Protein AF-A0A352VHE9-F1 (afdb_monomer)

Solvent-accessible surface area (backbone atoms only — not comparable to full-atom values): 4763 Å² total; per-residue (Å²): 138,93,78,83,60,96,61,83,36,74,68,56,47,52,51,52,51,56,38,47,76,70,70,49,80,64,47,65,58,42,78,91,44,88,88,48,35,45,37,34,29,79,93,74,76,45,73,40,74,86,79,68,57,83,83,70,56,69,62,46,80,68,46,50,62,44,52,73,72,70,57,78,134

Radius of gyration: 15.09 Å; Cα contacts (8 Å, |Δi|>4): 55; chains: 1; bounding box: 34×27×37 Å

Sequence (73 aa):
MRGNRSKHTKPEILLRKALWARGLRCRLHAKDLPGKPDIVFRRAWVVVFCDGDFWHGRDWEQRRAKLADGANP

Secondary structure (DSSP, 8-state):
-----SSS-HHHHHHHHHHHHTT---EES-TTSTT--SEEEGGGTEEE----TTTTTTTHHHHHHHHHTT---

Structure (mmCIF, N/CA/C/O backbone):
data_AF-A0A352VHE9-F1
#
_entry.id   AF-A0A352VHE9-F1
#
loop_
_atom_site.group_PDB
_atom_site.id
_atom_site.type_symbol
_atom_site.label_atom_id
_atom_site.label_alt_id
_atom_site.label_comp_id
_atom_site.label_asym_id
_atom_site.label_entity_id
_atom_site.label_seq_id
_atom_site.pdbx_PDB_ins_code
_atom_site.Cartn_x
_atom_site.Cartn_y
_atom_site.Cartn_z
_atom_site.occupancy
_atom_site.B_iso_or_equiv
_atom_site.auth_seq_id
_atom_site.auth_comp_id
_atom_site.auth_asym_id
_atom_site.auth_atom_id
_atom_site.pdbx_PDB_model_num
ATOM 1 N N . MET A 1 1 ? 21.485 -7.224 -7.348 1.00 45.41 1 MET A N 1
ATOM 2 C CA . MET A 1 1 ? 20.254 -6.398 -7.294 1.00 45.41 1 MET A CA 1
ATOM 3 C C . MET A 1 1 ? 20.282 -5.515 -6.045 1.00 45.41 1 MET A C 1
ATOM 5 O O . MET A 1 1 ? 20.007 -6.013 -4.966 1.00 45.41 1 MET A O 1
ATOM 9 N N . ARG A 1 2 ? 20.678 -4.236 -6.148 1.00 44.03 2 ARG A N 1
ATOM 10 C CA . ARG A 1 2 ? 20.880 -3.334 -4.984 1.00 44.03 2 ARG A CA 1
ATOM 11 C C . ARG A 1 2 ? 19.819 -2.222 -4.827 1.00 44.03 2 ARG A C 1
ATOM 13 O O . ARG A 1 2 ? 19.941 -1.412 -3.919 1.00 44.03 2 ARG A O 1
ATOM 20 N N . GLY A 1 3 ? 18.783 -2.184 -5.674 1.00 53.41 3 GLY A N 1
ATOM 21 C CA . GLY A 1 3 ? 17.801 -1.082 -5.714 1.00 53.41 3 GLY A CA 1
ATOM 22 C C . GLY A 1 3 ? 16.348 -1.438 -5.376 1.00 53.41 3 GLY A C 1
ATOM 23 O O . GLY A 1 3 ? 15.528 -0.535 -5.236 1.00 53.41 3 GLY A O 1
ATOM 24 N N . ASN A 1 4 ? 16.006 -2.722 -5.233 1.00 56.41 4 ASN A N 1
ATOM 25 C CA . ASN A 1 4 ? 14.615 -3.133 -5.043 1.00 56.41 4 ASN A CA 1
ATOM 26 C C . ASN A 1 4 ? 14.264 -3.142 -3.548 1.00 56.41 4 ASN A C 1
ATOM 28 O O . ASN A 1 4 ? 14.531 -4.113 -2.841 1.00 56.41 4 ASN A O 1
ATOM 32 N N . ARG A 1 5 ? 13.728 -2.026 -3.040 1.00 59.38 5 ARG A N 1
ATOM 33 C CA . ARG A 1 5 ? 13.235 -1.957 -1.658 1.00 59.38 5 ARG A CA 1
ATOM 34 C C . ARG A 1 5 ? 11.934 -2.744 -1.571 1.00 59.38 5 ARG A C 1
ATOM 36 O O . ARG A 1 5 ? 10.988 -2.430 -2.277 1.00 59.38 5 ARG A O 1
ATOM 43 N N . SER A 1 6 ? 11.861 -3.717 -0.668 1.00 65.44 6 SER A N 1
ATOM 44 C CA . SER A 1 6 ? 10.639 -4.503 -0.436 1.00 65.44 6 SER A CA 1
ATOM 45 C C . SER A 1 6 ? 9.518 -3.720 0.259 1.00 65.44 6 SER A C 1
ATOM 47 O O . SER A 1 6 ? 8.447 -4.268 0.467 1.00 65.44 6 SER A O 1
ATOM 49 N N . LYS A 1 7 ? 9.785 -2.484 0.703 1.00 69.12 7 LYS A N 1
ATOM 50 C CA . LYS A 1 7 ? 8.859 -1.617 1.444 1.00 69.12 7 LYS A CA 1
ATOM 51 C C . LYS A 1 7 ? 9.124 -0.159 1.109 1.00 69.12 7 LYS A C 1
ATOM 53 O O . LYS A 1 7 ? 10.261 0.206 0.796 1.00 69.12 7 LYS A O 1
ATOM 58 N N . HIS A 1 8 ? 8.098 0.670 1.240 1.00 74.00 8 HIS A N 1
ATOM 59 C CA . HIS A 1 8 ? 8.125 2.095 0.923 1.00 74.00 8 HIS A CA 1
ATOM 60 C C . HIS A 1 8 ? 8.609 2.354 -0.501 1.00 74.00 8 HIS A C 1
ATOM 62 O O . HIS A 1 8 ? 9.437 3.234 -0.760 1.00 74.00 8 HIS A O 1
ATOM 68 N N . THR A 1 9 ? 8.099 1.553 -1.430 1.00 80.00 9 THR A N 1
ATOM 69 C CA . THR A 1 9 ? 8.321 1.773 -2.854 1.00 80.00 9 THR A CA 1
ATOM 70 C C . THR A 1 9 ? 7.671 3.097 -3.275 1.00 80.00 9 THR A C 1
ATOM 72 O O . THR A 1 9 ? 6.766 3.612 -2.609 1.00 80.00 9 THR A O 1
ATOM 75 N N . LYS A 1 10 ? 8.132 3.682 -4.388 1.00 80.62 10 LYS A N 1
ATOM 76 C CA . LYS A 1 10 ? 7.511 4.886 -4.971 1.00 80.62 10 LYS A CA 1
ATOM 77 C C . LYS A 1 10 ? 5.970 4.764 -5.073 1.00 80.62 10 LYS A C 1
ATOM 79 O O . LYS A 1 10 ? 5.306 5.686 -4.592 1.00 80.62 10 LYS A O 1
ATOM 84 N N . PRO A 1 11 ? 5.384 3.670 -5.615 1.00 81.31 11 PRO A N 1
ATOM 85 C CA . PRO A 1 11 ? 3.928 3.528 -5.688 1.00 81.31 11 PRO A CA 1
ATOM 86 C C . PRO A 1 11 ? 3.259 3.444 -4.311 1.00 81.31 11 PRO A C 1
ATOM 88 O O . PRO A 1 11 ? 2.249 4.108 -4.095 1.00 81.31 11 PRO A O 1
ATOM 91 N N . GLU A 1 12 ? 3.845 2.732 -3.346 1.00 83.81 12 GLU A N 1
ATOM 92 C CA . GLU A 1 12 ? 3.300 2.629 -1.985 1.00 83.81 12 GLU A CA 1
ATOM 93 C C . GLU A 1 12 ? 3.265 4.000 -1.280 1.00 83.81 12 GLU A C 1
ATOM 95 O O . GLU A 1 12 ? 2.289 4.357 -0.617 1.00 83.81 12 GLU A O 1
ATOM 100 N N . ILE A 1 13 ? 4.310 4.818 -1.464 1.00 86.31 13 ILE A N 1
ATOM 101 C CA . ILE A 1 13 ? 4.375 6.184 -0.923 1.00 86.31 13 ILE A CA 1
ATOM 102 C C . ILE A 1 13 ? 3.318 7.083 -1.573 1.00 86.31 13 ILE A C 1
ATOM 104 O O . ILE A 1 13 ? 2.648 7.838 -0.864 1.00 86.31 13 ILE A O 1
ATOM 108 N N . LEU A 1 14 ? 3.173 7.027 -2.900 1.00 87.81 14 LEU A N 1
ATOM 109 C CA . LEU A 1 14 ? 2.174 7.810 -3.632 1.00 87.81 14 LEU A CA 1
ATOM 110 C C . LEU A 1 14 ? 0.755 7.444 -3.192 1.00 87.81 14 LEU A C 1
ATOM 112 O O . LEU A 1 14 ? -0.029 8.331 -2.853 1.00 87.81 14 LEU A O 1
ATOM 116 N N . LEU A 1 15 ? 0.460 6.145 -3.109 1.00 87.69 15 LEU A N 1
ATOM 117 C CA . LEU A 1 15 ? -0.830 5.638 -2.660 1.00 87.69 15 LEU A CA 1
ATOM 118 C C . LEU A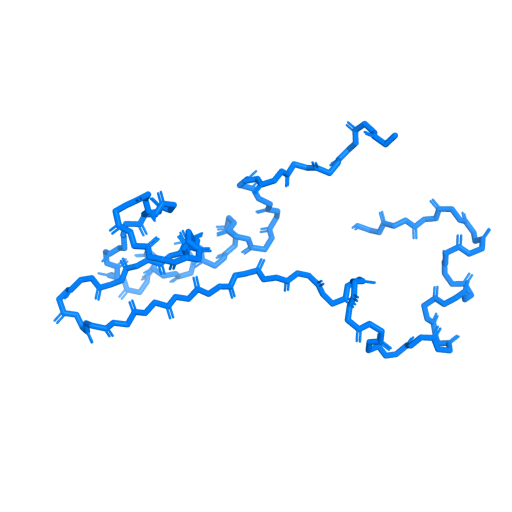 1 15 ? -1.124 6.083 -1.224 1.00 87.69 15 LEU A C 1
ATOM 120 O O . LEU A 1 15 ? -2.194 6.624 -0.949 1.00 87.69 15 LEU A O 1
ATOM 124 N N . ARG A 1 16 ? -0.149 5.968 -0.315 1.00 88.06 16 ARG A N 1
ATOM 125 C CA . ARG A 1 16 ? -0.286 6.441 1.070 1.00 88.06 16 ARG A CA 1
ATOM 126 C C . ARG A 1 16 ? -0.603 7.933 1.147 1.00 88.06 16 ARG A C 1
ATOM 128 O O . ARG A 1 16 ? -1.477 8.324 1.919 1.00 88.06 16 ARG A O 1
ATOM 135 N N . LYS A 1 17 ? 0.089 8.769 0.366 1.00 89.81 17 LYS A N 1
ATOM 136 C CA . LYS A 1 17 ? -0.171 10.218 0.325 1.00 89.81 17 LYS A CA 1
ATOM 137 C C . LYS A 1 17 ? -1.584 10.514 -0.176 1.00 89.81 17 LYS A C 1
ATOM 139 O O . LYS A 1 17 ? -2.283 11.306 0.450 1.00 89.81 17 LYS A O 1
ATOM 144 N N . ALA A 1 18 ? -2.018 9.852 -1.248 1.00 90.19 18 ALA A N 1
ATOM 145 C CA . ALA A 1 18 ? -3.360 10.023 -1.801 1.00 90.19 18 ALA A CA 1
ATOM 146 C C . ALA A 1 18 ? -4.454 9.607 -0.804 1.00 90.19 18 ALA A C 1
ATOM 148 O O . ALA A 1 18 ? -5.441 10.319 -0.627 1.00 90.19 18 ALA A O 1
ATOM 149 N N . LEU A 1 19 ? -4.260 8.488 -0.103 1.00 90.56 19 LEU A N 1
ATOM 150 C CA . LEU A 1 19 ? -5.180 8.017 0.934 1.00 90.56 19 LEU A CA 1
ATOM 151 C C . LEU A 1 19 ? -5.260 8.998 2.108 1.00 90.56 19 LEU A C 1
ATOM 153 O O . LEU A 1 19 ? -6.355 9.338 2.555 1.00 90.56 19 LEU A O 1
ATOM 157 N N . TRP A 1 20 ? -4.114 9.506 2.564 1.00 90.38 20 TRP A N 1
ATOM 158 C CA . TRP A 1 20 ? -4.062 10.480 3.652 1.00 90.38 20 TRP A CA 1
ATOM 159 C C . TRP A 1 20 ? -4.738 11.802 3.283 1.00 90.38 20 TRP A C 1
ATOM 161 O O . TRP A 1 20 ? -5.491 12.344 4.088 1.00 90.38 20 TRP A O 1
ATOM 171 N N . ALA A 1 21 ? -4.526 12.292 2.058 1.00 93.38 21 ALA A N 1
ATOM 172 C CA . ALA A 1 21 ? -5.185 13.493 1.544 1.00 93.38 21 ALA A CA 1
ATOM 173 C C . ALA A 1 21 ? -6.717 13.350 1.498 1.00 93.38 21 ALA A C 1
ATOM 175 O O . ALA A 1 21 ? -7.436 14.331 1.648 1.00 93.38 21 ALA A O 1
ATOM 176 N N . ARG A 1 22 ? -7.222 12.118 1.352 1.00 92.44 22 ARG A N 1
ATOM 177 C CA . ARG A 1 22 ? -8.657 11.785 1.389 1.00 92.44 22 ARG A CA 1
ATOM 178 C C . ARG A 1 22 ? -9.177 11.504 2.807 1.00 92.44 22 ARG A C 1
ATOM 180 O O . ARG A 1 22 ? -10.298 11.033 2.959 1.00 92.44 22 ARG A O 1
ATOM 187 N N . GLY A 1 23 ? -8.369 11.732 3.846 1.00 91.62 23 GLY A N 1
ATOM 188 C CA . GLY A 1 23 ? -8.739 11.484 5.245 1.00 91.62 23 GLY A CA 1
ATOM 189 C C . GLY A 1 23 ? -8.779 10.004 5.642 1.00 91.62 23 GLY A C 1
ATOM 190 O O . GLY A 1 23 ? -9.196 9.670 6.752 1.00 91.62 23 GLY A O 1
ATOM 191 N N . LEU A 1 24 ? -8.329 9.097 4.769 1.00 89.44 24 LEU A N 1
ATOM 192 C CA . LEU A 1 24 ? -8.357 7.663 5.025 1.00 89.44 24 LEU A CA 1
ATOM 193 C C . LEU A 1 24 ? -7.150 7.255 5.874 1.00 89.44 24 LEU A C 1
ATOM 195 O O . LEU A 1 24 ? -5.995 7.306 5.445 1.00 89.44 24 LEU A O 1
ATOM 199 N N . ARG A 1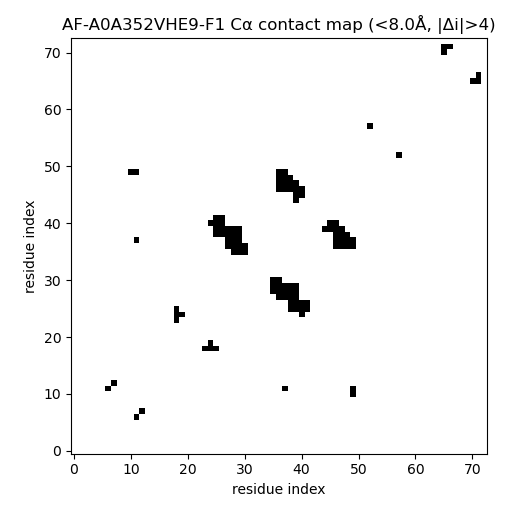 25 ? -7.423 6.815 7.105 1.00 89.19 25 ARG A N 1
ATOM 200 C CA . ARG A 1 25 ? -6.406 6.290 8.020 1.00 89.19 25 ARG A CA 1
ATOM 201 C C . ARG A 1 25 ? -6.195 4.806 7.749 1.00 89.19 25 ARG A C 1
ATOM 203 O O . ARG A 1 25 ? -7.094 3.996 7.959 1.00 89.19 25 ARG A O 1
ATOM 210 N N . CYS A 1 26 ? -4.996 4.462 7.296 1.00 89.38 26 CYS A N 1
ATOM 211 C CA . CYS A 1 26 ? -4.581 3.091 7.034 1.00 89.38 26 CYS A CA 1
ATOM 212 C C . CYS A 1 26 ? -3.445 2.668 7.970 1.00 89.38 26 CYS A C 1
ATOM 214 O O . CYS A 1 26 ? -2.674 3.498 8.455 1.00 89.38 26 CYS A O 1
ATOM 216 N N . ARG A 1 27 ? -3.338 1.360 8.212 1.00 87.75 27 ARG A N 1
ATOM 217 C CA . ARG A 1 27 ? -2.124 0.742 8.753 1.00 87.75 27 ARG A CA 1
ATOM 218 C C . ARG A 1 27 ? -1.283 0.208 7.604 1.00 87.75 27 ARG A C 1
ATOM 220 O O . ARG A 1 27 ? -1.834 -0.247 6.607 1.00 87.75 27 ARG A O 1
ATOM 227 N N . LEU A 1 28 ? 0.032 0.254 7.771 1.00 87.06 28 LEU A N 1
ATOM 228 C CA . LEU A 1 28 ? 0.981 -0.254 6.787 1.00 87.06 28 LEU A CA 1
ATOM 229 C C . LEU A 1 28 ? 1.570 -1.587 7.242 1.00 87.06 28 LEU A C 1
ATOM 231 O O . LEU A 1 28 ? 1.757 -1.791 8.444 1.00 87.06 28 LEU A O 1
ATOM 235 N N . HIS A 1 29 ? 1.900 -2.445 6.277 1.00 79.56 29 HIS A N 1
ATOM 236 C CA . HIS A 1 29 ? 2.645 -3.695 6.457 1.00 79.56 29 HIS A 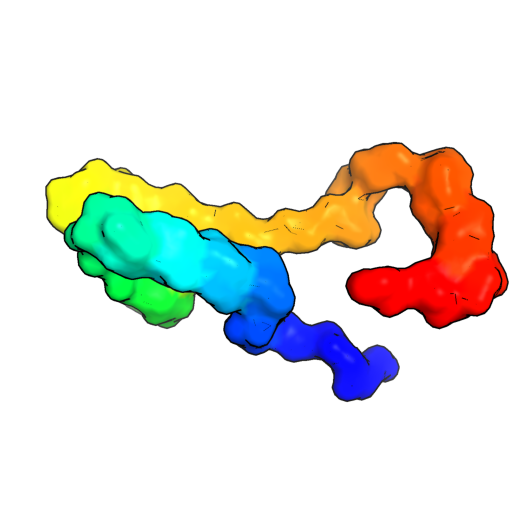CA 1
ATOM 237 C C . HIS A 1 29 ? 2.144 -4.535 7.640 1.00 79.56 29 HIS A C 1
ATOM 239 O O . HIS A 1 29 ? 2.899 -4.842 8.573 1.00 79.56 29 HIS A O 1
ATOM 245 N N . ALA A 1 30 ? 0.857 -4.884 7.625 1.00 82.62 30 ALA A N 1
ATOM 246 C CA . ALA A 1 30 ? 0.266 -5.663 8.704 1.00 82.62 30 ALA A CA 1
ATOM 247 C C . ALA A 1 30 ? 0.872 -7.072 8.724 1.00 82.62 30 ALA A C 1
ATOM 249 O O . ALA A 1 30 ? 0.610 -7.896 7.851 1.00 82.62 30 ALA A O 1
ATOM 250 N N . LYS A 1 31 ? 1.705 -7.341 9.735 1.00 80.69 31 LYS A N 1
ATOM 251 C CA . LYS A 1 31 ? 2.327 -8.656 9.944 1.00 80.69 31 LYS A CA 1
ATOM 252 C C . LYS A 1 31 ? 1.382 -9.665 10.600 1.00 80.69 31 LYS A C 1
ATOM 254 O O . LYS A 1 31 ? 1.706 -10.844 10.598 1.00 80.69 31 LYS A O 1
ATOM 259 N N . ASP A 1 32 ? 0.262 -9.205 11.169 1.00 86.69 32 ASP A N 1
ATOM 260 C CA . ASP A 1 32 ? -0.744 -10.078 11.794 1.00 86.69 32 ASP A CA 1
ATOM 261 C C . ASP A 1 32 ? -1.685 -10.735 10.779 1.00 86.69 32 ASP A C 1
ATOM 263 O O . ASP A 1 32 ? -2.505 -11.560 11.163 1.00 86.69 32 ASP A O 1
ATOM 267 N N . LEU A 1 33 ? -1.566 -10.388 9.492 1.00 82.88 33 LEU A N 1
ATOM 268 C CA . LEU A 1 33 ? -2.428 -10.898 8.433 1.00 82.88 33 LEU A CA 1
ATOM 269 C C . LEU A 1 33 ? -1.657 -11.791 7.447 1.00 82.88 33 LEU A C 1
ATOM 271 O O . LEU A 1 33 ? -0.496 -11.501 7.122 1.00 82.88 33 LEU A O 1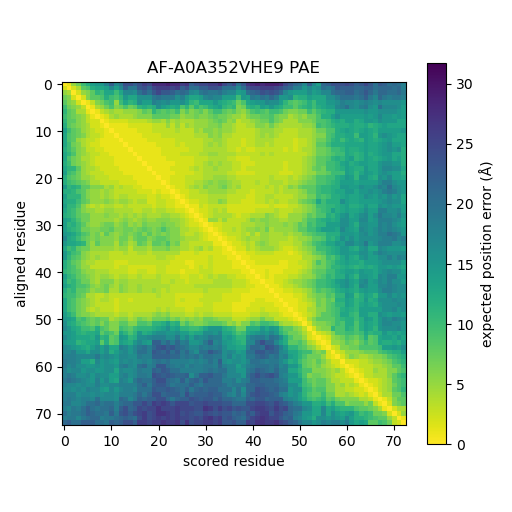
ATOM 275 N N . PRO A 1 34 ? -2.302 -12.859 6.936 1.00 80.81 34 PRO A N 1
ATOM 276 C CA . PRO A 1 34 ? -1.713 -13.712 5.912 1.00 80.81 34 PRO A CA 1
ATOM 277 C C . PRO A 1 34 ? -1.393 -12.889 4.656 1.00 80.81 34 PRO A C 1
ATOM 279 O O . PRO A 1 34 ? -2.110 -11.955 4.304 1.00 80.81 34 PRO A O 1
ATOM 282 N N . GLY A 1 35 ? -0.278 -13.204 3.997 1.00 79.12 35 GLY A N 1
ATOM 283 C CA . GLY A 1 35 ? 0.167 -12.497 2.790 1.00 79.12 35 GLY A CA 1
ATOM 284 C C . GLY A 1 35 ? 0.876 -11.158 3.027 1.00 79.12 35 GLY A C 1
ATOM 285 O O . GLY A 1 35 ? 1.444 -10.628 2.083 1.00 79.12 35 GLY A O 1
ATOM 286 N N . LYS A 1 36 ? 0.931 -10.636 4.264 1.00 83.00 36 LYS A N 1
ATOM 287 C CA . LYS A 1 36 ? 1.612 -9.366 4.612 1.00 83.00 36 LYS A CA 1
ATOM 288 C C . LYS A 1 36 ? 1.177 -8.185 3.717 1.00 83.00 36 LYS A C 1
ATOM 290 O O . LYS A 1 36 ? 2.025 -7.598 3.047 1.00 83.00 36 LYS A O 1
ATOM 295 N N . PRO A 1 37 ? -0.116 -7.816 3.723 1.00 87.06 37 PRO A N 1
ATOM 296 C CA . PRO A 1 37 ? -0.626 -6.712 2.912 1.00 87.06 37 PRO A CA 1
ATOM 297 C C . PRO A 1 37 ? 0.084 -5.386 3.211 1.00 87.06 37 PRO A C 1
ATOM 299 O O . PRO A 1 37 ? 0.404 -5.074 4.367 1.00 87.06 37 PRO A O 1
ATOM 302 N N . ASP A 1 38 ? 0.282 -4.580 2.166 1.00 86.44 38 ASP A N 1
ATOM 303 C CA . ASP A 1 38 ? 0.978 -3.295 2.254 1.00 86.44 38 ASP A CA 1
ATOM 304 C C . ASP A 1 38 ? 0.147 -2.240 2.969 1.00 86.44 38 ASP A C 1
ATOM 306 O O . ASP A 1 38 ? 0.674 -1.505 3.804 1.00 86.44 38 ASP A O 1
ATOM 310 N N . ILE A 1 39 ? -1.155 -2.186 2.676 1.00 89.81 39 ILE A N 1
ATOM 311 C CA . ILE A 1 39 ? -2.084 -1.213 3.252 1.00 89.81 39 ILE A CA 1
ATOM 312 C C . ILE A 1 39 ? -3.322 -1.937 3.774 1.00 89.81 39 ILE A C 1
ATOM 314 O O . ILE A 1 39 ? -3.925 -2.761 3.091 1.00 89.81 39 ILE A O 1
ATOM 318 N N . VAL A 1 40 ? -3.724 -1.601 4.999 1.00 91.50 40 VAL A N 1
ATOM 319 C CA . VAL A 1 40 ? -4.852 -2.230 5.688 1.00 91.50 40 VAL A CA 1
ATOM 320 C C . VAL A 1 40 ? -5.792 -1.188 6.275 1.00 91.50 40 VAL A C 1
ATOM 322 O O . VAL A 1 40 ? -5.389 -0.317 7.053 1.00 91.50 40 VAL A O 1
ATOM 325 N N . PHE A 1 41 ? -7.077 -1.346 5.973 1.00 91.44 41 PHE A N 1
ATOM 326 C CA . PHE A 1 41 ? -8.184 -0.587 6.539 1.00 91.44 41 PHE A CA 1
ATOM 327 C C . PHE A 1 41 ? -9.012 -1.489 7.454 1.00 91.44 41 PHE A C 1
ATOM 329 O O . PHE A 1 41 ? -10.046 -2.015 7.051 1.00 91.44 41 PHE A O 1
ATOM 336 N N . ARG A 1 42 ? -8.590 -1.648 8.717 1.00 87.94 42 ARG A N 1
ATOM 337 C CA . ARG A 1 42 ? -9.267 -2.558 9.667 1.00 87.94 42 ARG A CA 1
ATOM 338 C C . ARG A 1 42 ? -10.747 -2.216 9.870 1.00 87.94 42 ARG A C 1
ATOM 340 O O . ARG A 1 42 ? -11.564 -3.117 9.950 1.00 87.94 42 ARG A O 1
ATOM 347 N N . ARG A 1 43 ? -11.103 -0.924 9.902 1.00 88.69 43 ARG A N 1
ATOM 348 C CA . ARG A 1 43 ? -12.500 -0.489 10.084 1.00 88.69 43 ARG A CA 1
ATOM 349 C C . ARG A 1 43 ? -13.389 -0.809 8.879 1.00 88.69 43 ARG A C 1
ATOM 351 O O . ARG A 1 43 ? -14.582 -1.004 9.051 1.00 88.69 43 ARG A O 1
ATOM 358 N N . ALA A 1 44 ? -12.802 -0.849 7.685 1.00 90.19 44 ALA A N 1
ATOM 359 C CA . ALA A 1 44 ? -13.508 -1.153 6.445 1.00 90.19 44 ALA A CA 1
ATOM 360 C C . ALA A 1 44 ? -13.363 -2.624 6.024 1.00 90.19 44 ALA A C 1
ATOM 362 O O . ALA A 1 44 ? -13.950 -3.007 5.025 1.00 90.19 44 ALA A O 1
ATOM 363 N N . TRP A 1 45 ? -12.576 -3.431 6.749 1.00 90.06 45 TRP A N 1
ATOM 364 C CA . TRP A 1 45 ? -12.246 -4.813 6.379 1.00 90.06 45 TRP A CA 1
ATOM 365 C C . TRP A 1 45 ? -11.652 -4.950 4.966 1.00 90.06 45 TRP A C 1
ATOM 367 O O . TRP A 1 45 ? -11.847 -5.951 4.287 1.00 90.06 45 TRP A O 1
ATOM 377 N N . VAL A 1 46 ? -10.886 -3.942 4.536 1.00 90.88 46 VAL A N 1
ATOM 378 C CA . VAL A 1 46 ? -10.226 -3.912 3.223 1.00 90.88 46 VAL A CA 1
ATOM 379 C C . VAL A 1 46 ? -8.713 -4.009 3.391 1.00 90.88 46 VAL A C 1
ATOM 381 O O . VAL A 1 46 ? -8.120 -3.3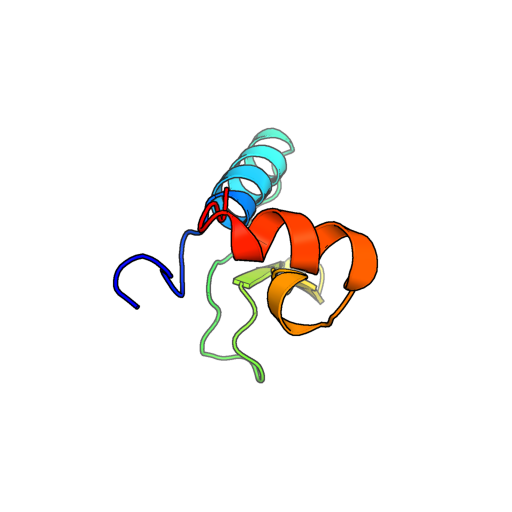04 4.215 1.00 90.88 46 VAL A O 1
ATOM 384 N N . VAL A 1 47 ? -8.084 -4.851 2.573 1.00 91.00 47 VAL A N 1
ATOM 385 C CA . VAL A 1 47 ? -6.626 -4.973 2.439 1.00 91.00 47 VAL A CA 1
ATOM 386 C C . VAL A 1 47 ? -6.214 -4.671 1.002 1.00 91.00 47 VAL A C 1
ATOM 388 O O . VAL A 1 47 ? -6.952 -4.971 0.068 1.00 91.00 47 VAL A O 1
ATOM 391 N N . VAL A 1 48 ? -5.046 -4.058 0.826 1.00 87.44 48 VAL A N 1
ATOM 392 C CA . VAL A 1 48 ? -4.499 -3.695 -0.484 1.00 87.44 48 VAL A CA 1
ATOM 393 C C . VAL A 1 48 ? -3.061 -4.196 -0.575 1.00 87.44 48 VAL A C 1
ATOM 395 O O . VAL A 1 48 ? -2.245 -3.918 0.309 1.00 87.44 48 VAL A O 1
ATOM 398 N N . PHE A 1 49 ? -2.777 -4.913 -1.658 1.00 85.75 49 PHE A N 1
ATOM 399 C CA . PHE A 1 49 ? -1.448 -5.380 -2.046 1.00 85.75 49 PHE A CA 1
ATOM 400 C C . PHE A 1 49 ? -0.921 -4.484 -3.165 1.00 85.75 49 PHE A C 1
ATOM 402 O O . PHE A 1 49 ? -1.643 -4.195 -4.122 1.00 85.75 49 PHE A O 1
ATOM 409 N N . CYS A 1 50 ? 0.304 -3.991 -3.020 1.00 78.00 50 CYS A N 1
ATOM 410 C CA . CYS A 1 50 ? 0.924 -3.052 -3.943 1.00 78.00 50 CYS A CA 1
ATOM 411 C C . CYS A 1 50 ? 2.057 -3.749 -4.709 1.00 78.00 50 CYS A C 1
ATOM 413 O O . CYS A 1 50 ? 3.232 -3.411 -4.558 1.00 78.00 50 CYS A O 1
ATOM 415 N N . ASP A 1 51 ? 1.694 -4.717 -5.548 1.00 74.75 51 ASP A N 1
ATOM 416 C CA . ASP A 1 51 ? 2.644 -5.464 -6.369 1.00 74.75 51 ASP A CA 1
ATOM 417 C C . ASP A 1 51 ? 2.950 -4.757 -7.693 1.00 74.75 51 ASP A C 1
ATOM 419 O O . ASP A 1 51 ? 2.088 -4.172 -8.352 1.00 74.75 51 ASP A O 1
ATOM 423 N N . GLY A 1 52 ? 4.222 -4.796 -8.087 1.00 69.06 52 GLY A N 1
ATOM 424 C CA . GLY A 1 52 ? 4.675 -4.251 -9.359 1.00 69.06 52 GLY A CA 1
ATOM 425 C C . GLY A 1 52 ? 4.510 -5.264 -10.487 1.00 69.06 52 GLY A C 1
ATOM 426 O O . GLY A 1 52 ? 4.996 -6.388 -10.398 1.00 69.06 52 GLY A O 1
ATOM 427 N N . ASP A 1 53 ? 3.954 -4.821 -11.614 1.00 66.25 53 ASP A N 1
ATOM 428 C CA . ASP A 1 53 ? 3.756 -5.634 -12.825 1.00 66.25 53 ASP A CA 1
ATOM 429 C C . ASP A 1 53 ? 5.011 -6.211 -13.474 1.00 66.25 53 ASP A C 1
ATOM 431 O O . ASP A 1 53 ? 4.935 -6.972 -14.434 1.00 66.25 53 ASP A O 1
ATOM 435 N N . PHE A 1 54 ? 6.181 -5.835 -12.971 1.00 59.72 54 PHE A N 1
ATOM 436 C CA . PHE A 1 54 ? 7.451 -6.340 -13.463 1.00 59.72 54 PHE A CA 1
ATOM 437 C C . PHE A 1 54 ? 7.545 -7.873 -13.388 1.00 59.72 54 PHE A C 1
ATOM 439 O O . PHE A 1 54 ? 8.107 -8.489 -14.286 1.00 59.72 54 PHE A O 1
ATOM 446 N N . TRP A 1 55 ? 6.954 -8.489 -12.361 1.00 57.19 55 TRP A N 1
ATOM 447 C CA . TRP A 1 55 ? 7.024 -9.940 -12.146 1.00 57.19 55 TRP A CA 1
ATOM 448 C C . TRP A 1 55 ? 5.830 -10.709 -12.727 1.00 57.19 55 TRP A C 1
ATOM 450 O O . TRP A 1 55 ? 5.876 -1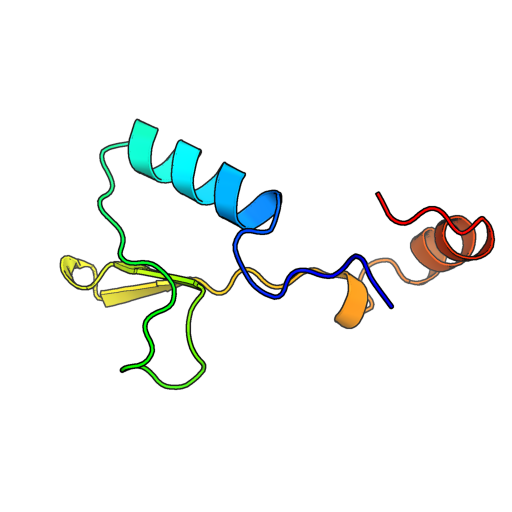1.932 -12.797 1.00 57.19 55 TRP A O 1
ATOM 460 N N . HIS A 1 56 ? 4.779 -10.007 -13.167 1.00 60.62 56 HIS A N 1
ATOM 461 C CA . HIS A 1 56 ? 3.539 -10.613 -13.669 1.00 60.62 56 HIS A CA 1
ATOM 462 C C . HIS A 1 56 ? 3.429 -10.619 -15.201 1.00 60.62 56 HIS A C 1
ATOM 464 O O . HIS A 1 56 ? 2.421 -11.064 -15.740 1.00 60.62 56 HIS A O 1
ATOM 470 N N . GLY A 1 57 ? 4.457 -10.147 -15.916 1.00 58.12 57 GLY A N 1
ATOM 471 C CA . GLY A 1 57 ? 4.560 -10.302 -17.371 1.00 58.12 57 GLY A CA 1
ATOM 472 C C . GLY A 1 57 ? 3.585 -9.458 -18.200 1.00 58.12 57 GLY A C 1
ATOM 473 O O . GLY A 1 57 ? 3.526 -9.638 -19.416 1.00 58.12 57 GLY A O 1
ATOM 474 N N . ARG A 1 58 ? 2.847 -8.517 -17.590 1.00 63.06 58 ARG A N 1
ATOM 475 C CA . ARG A 1 58 ? 2.028 -7.559 -18.349 1.00 63.06 58 ARG A CA 1
ATOM 476 C C . ARG A 1 58 ? 2.921 -6.709 -19.263 1.00 63.06 58 ARG A C 1
ATOM 478 O O . ARG A 1 58 ? 3.937 -6.167 -18.818 1.00 63.06 58 ARG A O 1
ATOM 485 N N . ASP A 1 59 ? 2.536 -6.637 -20.538 1.00 65.38 59 ASP A N 1
ATOM 486 C CA . ASP A 1 59 ? 3.245 -5.934 -21.618 1.00 65.38 59 ASP A CA 1
ATOM 487 C C . ASP A 1 59 ? 4.695 -6.408 -21.843 1.00 65.38 59 ASP A C 1
ATOM 489 O O . ASP A 1 59 ? 5.595 -5.609 -22.117 1.00 65.38 59 ASP A O 1
ATOM 493 N N . TRP A 1 60 ? 4.943 -7.720 -21.732 1.00 68.94 60 TRP A N 1
ATOM 494 C CA . TRP A 1 60 ? 6.279 -8.312 -21.893 1.00 68.94 60 TRP A CA 1
ATOM 495 C C . TRP A 1 60 ? 6.984 -7.910 -23.198 1.00 68.94 60 TRP A C 1
ATOM 497 O O . TRP A 1 60 ? 8.163 -7.558 -23.158 1.00 68.94 60 TRP A O 1
ATOM 507 N N . GLU A 1 61 ? 6.280 -7.880 -24.334 1.00 71.75 61 GLU A N 1
ATOM 508 C CA . GLU A 1 61 ? 6.870 -7.476 -25.622 1.00 71.75 61 GLU A CA 1
ATOM 509 C C . GLU A 1 61 ? 7.412 -6.037 -25.596 1.00 71.75 61 GLU A C 1
ATOM 511 O O . GLU A 1 61 ? 8.533 -5.790 -26.039 1.00 71.75 61 GLU A O 1
ATOM 516 N N . GLN A 1 62 ? 6.680 -5.094 -24.992 1.00 68.56 62 GLN A N 1
ATOM 517 C CA . GLN A 1 62 ? 7.104 -3.692 -24.875 1.00 68.56 62 GLN A CA 1
ATOM 518 C C . GLN A 1 62 ? 8.179 -3.491 -23.796 1.00 68.56 62 GLN A C 1
ATOM 520 O O . GLN A 1 62 ? 9.050 -2.624 -23.920 1.00 68.56 62 GLN A O 1
ATOM 525 N N . ARG A 1 63 ? 8.136 -4.276 -22.713 1.00 65.50 63 ARG A N 1
ATOM 526 C CA . ARG A 1 63 ? 9.084 -4.159 -21.595 1.00 65.50 63 ARG A CA 1
ATOM 527 C C . ARG A 1 63 ? 10.419 -4.831 -21.879 1.00 65.50 63 ARG A C 1
ATOM 529 O O . ARG A 1 63 ? 11.428 -4.328 -21.395 1.00 65.50 63 ARG A O 1
ATOM 536 N N . ARG A 1 64 ? 10.459 -5.901 -22.683 1.00 68.44 64 ARG A N 1
ATOM 537 C CA . ARG A 1 64 ? 11.710 -6.568 -23.083 1.00 68.44 64 ARG A CA 1
ATOM 538 C C . ARG A 1 64 ? 12.660 -5.593 -23.779 1.00 68.44 64 ARG A C 1
ATOM 540 O O . ARG A 1 64 ? 13.840 -5.576 -23.446 1.00 68.44 64 ARG A O 1
ATOM 547 N N . ALA A 1 65 ? 12.135 -4.754 -24.674 1.00 69.12 65 ALA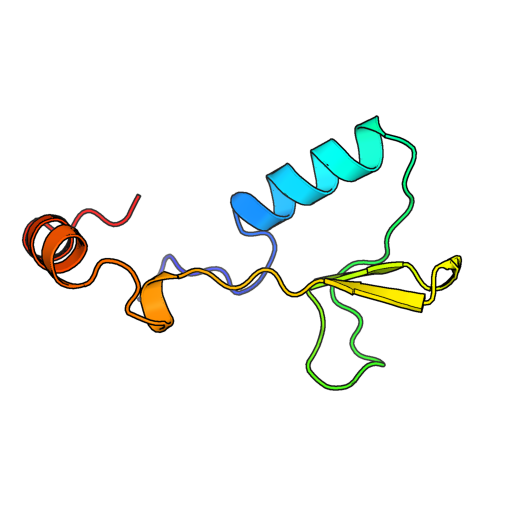 A N 1
ATOM 548 C CA . ALA A 1 65 ? 12.915 -3.720 -25.353 1.00 69.12 65 ALA A CA 1
ATOM 549 C C . ALA A 1 65 ? 13.507 -2.704 -24.359 1.00 69.12 65 ALA A C 1
ATOM 551 O O . ALA A 1 65 ? 14.699 -2.430 -24.395 1.00 69.12 65 ALA A O 1
ATOM 552 N N . LYS A 1 66 ? 12.708 -2.221 -23.397 1.00 61.78 66 LYS A N 1
ATOM 553 C CA . LYS A 1 66 ? 13.168 -1.272 -22.363 1.00 61.78 66 LYS A CA 1
ATOM 554 C C . LYS A 1 66 ? 14.155 -1.885 -21.361 1.00 61.78 66 LYS A C 1
ATOM 556 O O . LYS A 1 66 ? 15.010 -1.183 -20.834 1.00 61.78 66 LYS A O 1
ATOM 561 N N . LEU A 1 67 ? 14.042 -3.188 -21.097 1.00 64.62 67 LEU A N 1
ATOM 562 C CA . LEU A 1 67 ? 14.945 -3.919 -20.206 1.00 64.62 67 LEU A CA 1
ATOM 563 C C . LEU A 1 67 ? 16.287 -4.253 -20.858 1.00 64.62 67 LEU A C 1
ATOM 565 O O . LEU A 1 67 ? 17.285 -4.323 -20.144 1.00 64.62 67 LEU A O 1
ATOM 569 N N . ALA A 1 68 ? 16.322 -4.429 -22.182 1.00 65.00 68 ALA A N 1
ATOM 570 C CA . ALA A 1 68 ? 17.566 -4.593 -22.933 1.00 65.00 68 ALA A CA 1
ATOM 571 C C . ALA A 1 68 ? 18.479 -3.357 -22.810 1.00 65.00 68 ALA A C 1
ATOM 573 O O . ALA A 1 68 ? 19.693 -3.506 -22.724 1.00 65.00 68 ALA A O 1
ATOM 574 N N . ASP A 1 69 ? 17.888 -2.166 -22.687 1.00 65.62 69 ASP A N 1
ATOM 575 C CA . ASP A 1 69 ? 18.583 -0.895 -22.437 1.00 65.62 69 ASP A CA 1
ATOM 576 C C . ASP A 1 69 ? 19.048 -0.703 -20.975 1.00 65.62 69 ASP A C 1
ATOM 578 O O . ASP A 1 69 ? 19.658 0.307 -20.630 1.00 65.62 69 ASP A O 1
ATOM 582 N N . GLY A 1 70 ? 18.766 -1.651 -20.070 1.00 52.44 70 GLY A N 1
ATOM 583 C CA . GLY A 1 70 ? 19.191 -1.586 -18.664 1.00 52.44 70 GLY A CA 1
ATOM 584 C C . GLY A 1 70 ? 18.448 -0.551 -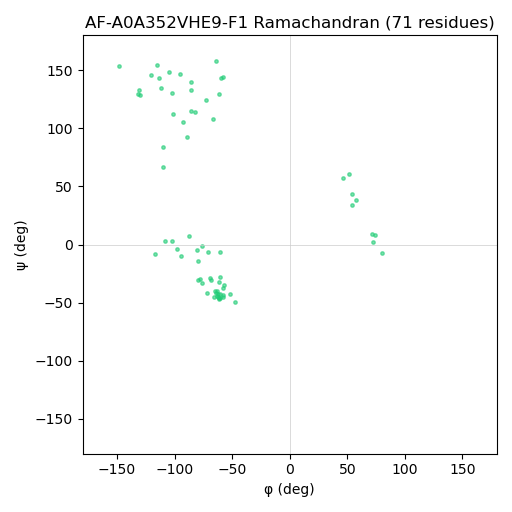17.806 1.00 52.44 70 GLY A C 1
ATOM 585 O O . GLY A 1 70 ? 18.734 -0.417 -16.613 1.00 52.44 70 GLY A O 1
ATOM 586 N N . ALA A 1 71 ? 17.466 0.153 -18.370 1.00 51.34 71 ALA A N 1
ATOM 587 C CA . ALA A 1 71 ? 16.672 1.149 -17.668 1.00 51.34 71 ALA A CA 1
ATOM 588 C C . ALA A 1 71 ? 15.396 0.521 -17.083 1.00 51.34 71 ALA A C 1
ATOM 590 O O . ALA A 1 71 ? 14.421 0.253 -17.784 1.00 51.34 71 ALA A O 1
ATOM 591 N N . ASN A 1 72 ? 15.381 0.327 -15.763 1.00 50.75 72 ASN A N 1
ATOM 592 C CA . ASN A 1 72 ? 14.143 0.118 -15.013 1.00 50.75 72 ASN A CA 1
ATOM 593 C C . ASN A 1 72 ? 13.781 1.446 -14.308 1.00 50.75 72 ASN A C 1
ATOM 595 O O . ASN A 1 72 ? 14.559 1.867 -13.447 1.00 50.75 72 ASN A O 1
ATOM 599 N N . PRO A 1 73 ? 12.691 2.141 -14.688 1.00 51.69 73 PRO A N 1
ATOM 600 C CA . PRO A 1 73 ? 12.302 3.426 -14.080 1.00 51.69 73 PRO A CA 1
ATOM 601 C C . PRO A 1 73 ? 11.900 3.342 -12.587 1.00 51.69 73 PRO A C 1
ATOM 603 O O . PRO A 1 73 ? 11.434 2.266 -12.151 1.00 51.69 73 PRO A O 1
#

Nearest PDB structures (foldseek):
  1cw0-assembly1_A  TM=9.408E-01  e=8.934E-03  Escherichia coli

pLDDT: mean 76.24, std 13.78, range [44.03, 93.38]

Mean predicted aligned error: 9.82 Å

Foldseek 3Di:
DPPDDPAPPPVLVVVVVVCVVVVHDWDAQDPVDPPRFGTDDPVV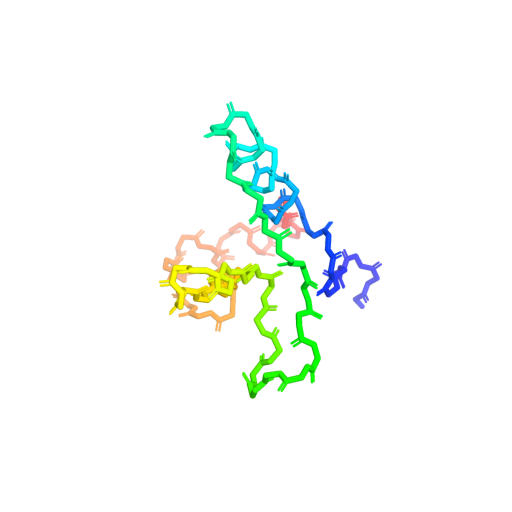RDTHHDDDCPVVCVPVVVVVVVVVVVDDD